Protein AF-A0A432I581-F1 (afdb_monomer)

pLDDT: mean 79.51, std 17.73, range [40.91, 96.81]

Secondary structure (DSSP, 8-state):
------HHHHHHHHHHHT-SSHHHHHHHHHHHHHHHHHHHHHHHHTTT----TTHHHHHHHGGGS----

Radius of gyration: 19.84 Å; Cα contacts (8 Å, |Δi|>4): 21; chains: 1; bounding box: 47×36×37 Å

Solvent-accessible surface area (backbone atoms only — not comparable to full-atom values): 4394 Å² total; per-residue (Å²): 139,86,80,94,67,63,64,65,61,49,50,51,38,22,64,79,62,72,33,96,40,73,69,59,10,51,55,54,51,52,54,51,51,56,50,49,51,52,50,51,56,53,53,74,42,65,83,76,64,79,80,54,78,77,55,53,65,58,60,69,63,61,81,75,79,85,77,89,128

Structure (mmCIF, N/CA/C/O backbone):
data_AF-A0A432I581-F1
#
_entry.id   AF-A0A432I581-F1
#
loop_
_atom_site.group_PDB
_atom_site.id
_atom_site.type_symbol
_atom_site.label_atom_id
_atom_site.label_alt_id
_atom_site.label_comp_id
_atom_site.label_asym_id
_atom_site.label_entity_id
_atom_site.label_seq_id
_atom_site.pdbx_PDB_ins_code
_atom_site.Cartn_x
_atom_site.Cartn_y
_atom_site.Cartn_z
_atom_site.occupancy
_atom_site.B_iso_or_equiv
_atom_site.auth_seq_id
_atom_site.auth_comp_id
_atom_site.auth_asym_id
_atom_site.auth_atom_id
_atom_site.pdbx_PDB_model_num
ATOM 1 N N . MET A 1 1 ? -16.405 11.130 5.577 1.00 57.09 1 MET A N 1
ATOM 2 C CA . MET A 1 1 ? -16.222 10.602 4.210 1.00 57.09 1 MET A CA 1
ATOM 3 C C . MET A 1 1 ? -16.375 9.100 4.290 1.00 57.09 1 MET A C 1
ATOM 5 O O . MET A 1 1 ? -15.687 8.491 5.100 1.00 57.09 1 MET A O 1
ATOM 9 N N . THR A 1 2 ? -17.291 8.535 3.514 1.00 81.50 2 THR A N 1
ATOM 10 C CA . THR 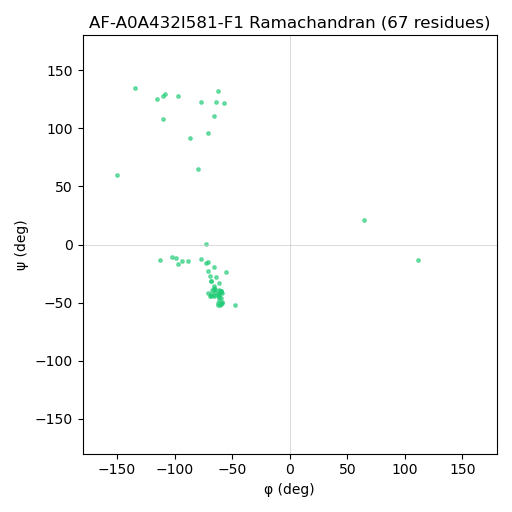A 1 2 ? -17.545 7.091 3.484 1.00 81.50 2 THR A CA 1
ATOM 11 C C . THR A 1 2 ? -17.165 6.604 2.096 1.00 81.50 2 THR A C 1
ATOM 13 O O . THR A 1 2 ? -17.614 7.185 1.112 1.00 81.50 2 THR A O 1
ATOM 16 N N . LEU A 1 3 ? -16.280 5.613 2.030 1.00 82.31 3 LEU A N 1
ATOM 17 C CA . LEU A 1 3 ? -15.858 4.978 0.788 1.00 82.31 3 LEU A CA 1
ATOM 18 C C . LEU A 1 3 ? -16.447 3.573 0.786 1.00 82.31 3 LEU A C 1
ATOM 20 O O . LEU A 1 3 ? -16.266 2.854 1.770 1.00 82.31 3 LEU A O 1
ATOM 24 N N . ASP A 1 4 ? -17.149 3.211 -0.281 1.00 89.12 4 ASP A N 1
ATOM 25 C CA . ASP A 1 4 ? -17.623 1.843 -0.449 1.00 89.12 4 ASP A CA 1
ATOM 26 C C . ASP A 1 4 ? -16.449 0.967 -0.902 1.00 89.12 4 ASP A C 1
ATOM 28 O O . ASP A 1 4 ? -15.753 1.289 -1.870 1.00 89.12 4 ASP A O 1
ATOM 32 N N . LEU A 1 5 ? -16.164 -0.081 -0.135 1.00 87.94 5 LEU A N 1
ATOM 33 C CA . LEU A 1 5 ? -15.036 -0.981 -0.338 1.00 87.94 5 LEU A CA 1
ATOM 34 C C . LEU A 1 5 ? -15.535 -2.410 -0.197 1.00 87.94 5 LEU A C 1
ATOM 36 O O . LEU A 1 5 ? -16.210 -2.739 0.775 1.00 87.94 5 LEU A O 1
ATOM 40 N N . ASP A 1 6 ? -15.123 -3.265 -1.129 1.00 94.00 6 ASP A N 1
ATOM 41 C CA . ASP A 1 6 ? -15.346 -4.699 -1.015 1.00 94.00 6 ASP A CA 1
ATOM 42 C C . ASP A 1 6 ? -14.721 -5.223 0.294 1.00 94.00 6 ASP A C 1
ATOM 44 O O . ASP A 1 6 ? -13.520 -5.065 0.550 1.00 94.00 6 ASP A O 1
ATOM 48 N N . GLU A 1 7 ? -15.552 -5.825 1.146 1.00 93.06 7 GLU A N 1
ATOM 49 C CA . GLU A 1 7 ? -15.151 -6.265 2.485 1.00 93.06 7 GLU A CA 1
ATOM 50 C C . GLU A 1 7 ? -14.155 -7.438 2.429 1.00 93.06 7 GLU A C 1
ATOM 52 O O . GLU A 1 7 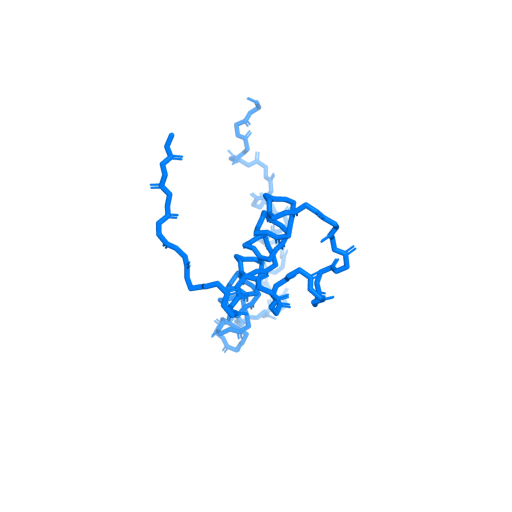? -13.262 -7.535 3.274 1.00 93.06 7 GLU A O 1
ATOM 57 N N . ASN A 1 8 ? -14.245 -8.293 1.405 1.00 95.38 8 ASN A N 1
ATOM 58 C CA . ASN A 1 8 ? -13.294 -9.381 1.189 1.00 95.38 8 ASN A CA 1
ATOM 59 C C . ASN A 1 8 ? -11.927 -8.819 0.773 1.00 95.38 8 ASN A C 1
ATOM 61 O O . ASN A 1 8 ? -10.895 -9.195 1.335 1.00 95.38 8 ASN A O 1
ATOM 65 N N . LEU A 1 9 ? -11.910 -7.846 -0.143 1.00 94.19 9 LEU A N 1
ATOM 66 C CA . LEU A 1 9 ? -10.676 -7.161 -0.535 1.00 94.19 9 LEU A CA 1
ATOM 67 C C . LEU A 1 9 ? -10.029 -6.432 0.654 1.00 94.19 9 LEU A C 1
ATOM 69 O O . LEU A 1 9 ? -8.806 -6.460 0.813 1.00 94.19 9 LEU A O 1
ATOM 73 N N . LEU A 1 10 ? -10.836 -5.809 1.516 1.00 94.62 10 LEU A N 1
ATOM 74 C CA . LEU A 1 10 ? -10.351 -5.163 2.734 1.00 94.62 10 LEU A CA 1
ATOM 75 C C . LEU A 1 10 ? -9.751 -6.173 3.723 1.00 94.62 10 LEU A C 1
ATOM 77 O O . LEU A 1 10 ? -8.700 -5.895 4.307 1.00 94.62 10 LEU A O 1
ATOM 81 N N . GLY A 1 11 ? -10.376 -7.344 3.876 1.00 94.75 11 GLY A N 1
ATOM 82 C CA . GLY A 1 11 ? -9.844 -8.456 4.667 1.00 94.75 11 GLY A CA 1
ATOM 83 C C . GLY A 1 11 ? -8.474 -8.915 4.163 1.00 94.75 11 GLY A C 1
ATOM 84 O O . GLY A 1 11 ? -7.505 -8.934 4.924 1.00 94.75 11 GLY A O 1
ATOM 85 N N . GLN A 1 12 ? -8.352 -9.149 2.856 1.00 95.00 12 GLN A N 1
ATOM 86 C CA . GLN A 1 12 ? -7.077 -9.514 2.228 1.00 95.00 12 GLN A CA 1
ATOM 87 C C . GLN A 1 12 ? -6.013 -8.423 2.409 1.00 95.00 12 GLN A C 1
ATOM 89 O O . GLN A 1 12 ? -4.852 -8.719 2.696 1.00 95.00 12 GLN A O 1
ATOM 94 N N . ALA A 1 13 ? -6.389 -7.146 2.291 1.00 95.06 13 ALA A N 1
ATOM 95 C CA . ALA A 1 13 ? -5.470 -6.036 2.522 1.00 95.06 13 ALA A CA 1
ATOM 96 C C . ALA A 1 13 ? -4.991 -5.979 3.984 1.00 95.06 13 ALA A C 1
ATOM 98 O O . ALA A 1 13 ? -3.820 -5.688 4.237 1.00 95.06 13 ALA A O 1
ATOM 99 N N . ILE A 1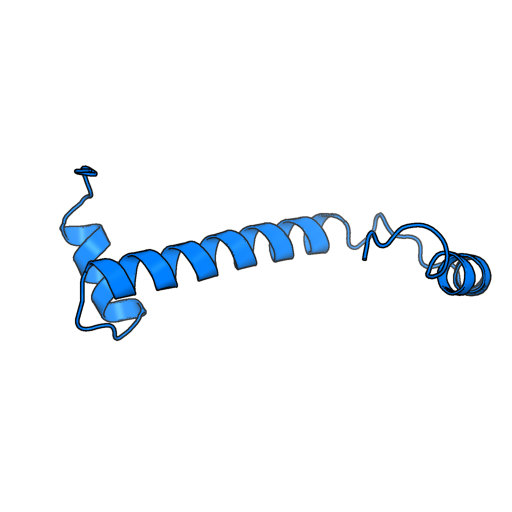 14 ? -5.860 -6.266 4.956 1.00 96.19 14 ILE A N 1
ATOM 100 C CA . ILE A 1 14 ? -5.507 -6.344 6.382 1.00 96.19 14 ILE A CA 1
ATOM 101 C C . ILE A 1 14 ? -4.481 -7.450 6.628 1.00 96.19 14 ILE A C 1
ATOM 103 O O . ILE A 1 14 ? -3.427 -7.176 7.214 1.00 96.19 14 ILE A O 1
ATOM 107 N N . GLU A 1 15 ? -4.746 -8.653 6.120 1.00 96.25 15 GLU A N 1
ATO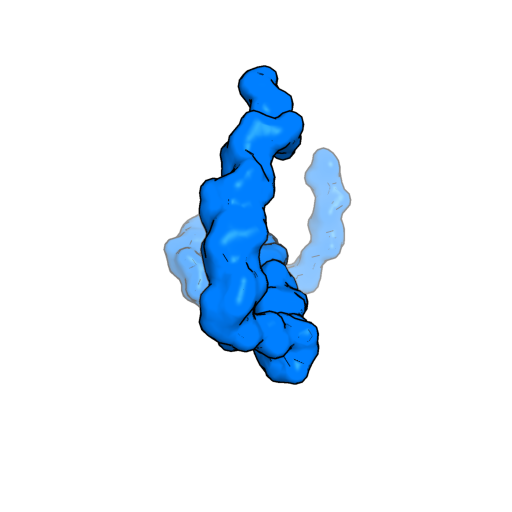M 108 C CA . GLU A 1 15 ? -3.855 -9.808 6.252 1.00 96.25 15 GLU A CA 1
ATOM 109 C C . GLU A 1 15 ? -2.505 -9.548 5.578 1.00 96.25 15 GLU A C 1
ATOM 111 O O . GLU A 1 15 ? -1.457 -9.611 6.225 1.00 96.25 15 GLU A O 1
ATOM 116 N N . ALA A 1 16 ? -2.518 -9.134 4.308 1.00 95.19 16 ALA A N 1
ATOM 117 C CA . ALA A 1 16 ? -1.308 -8.893 3.525 1.00 95.19 16 ALA A CA 1
ATOM 118 C C . ALA A 1 16 ? -0.442 -7.749 4.081 1.00 95.19 16 ALA A C 1
ATOM 120 O O . ALA A 1 16 ? 0.773 -7.713 3.870 1.00 95.19 16 ALA A O 1
ATOM 121 N N . THR A 1 17 ? -1.046 -6.776 4.771 1.00 94.62 17 THR A N 1
ATOM 122 C CA . THR A 1 17 ? -0.315 -5.639 5.355 1.00 94.62 17 THR A CA 1
ATOM 123 C C . THR A 1 17 ? 0.098 -5.852 6.815 1.00 94.62 17 THR A C 1
ATOM 125 O O . THR A 1 17 ? 0.927 -5.069 7.319 1.00 94.62 17 THR A O 1
ATOM 128 N N . GLY A 1 18 ? -0.467 -6.866 7.484 1.00 94.88 18 GLY A N 1
ATOM 129 C CA . GLY A 1 18 ? -0.305 -7.157 8.911 1.00 94.88 18 GLY A CA 1
ATOM 130 C C . GLY A 1 18 ? -0.873 -6.068 9.829 1.00 94.88 18 GLY A C 1
ATOM 131 O O . GLY A 1 18 ? -0.408 -5.900 10.957 1.00 94.88 18 GLY A O 1
ATOM 132 N N . GLN A 1 19 ? -1.797 -5.240 9.336 1.00 95.31 19 GLN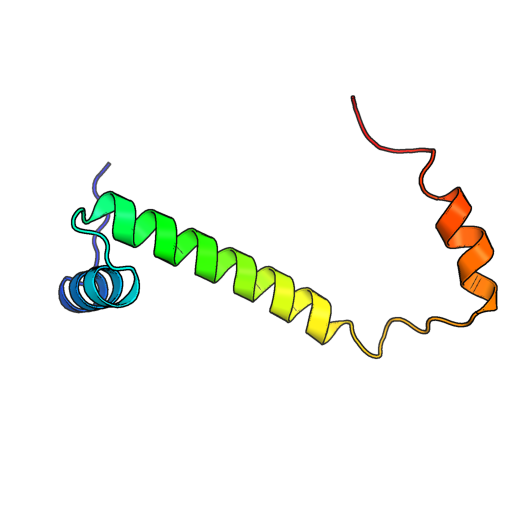 A N 1
ATOM 133 C CA . GLN A 1 19 ? -2.330 -4.099 10.085 1.00 95.31 19 GLN A CA 1
ATOM 134 C C . GLN A 1 19 ? -3.654 -4.449 10.757 1.00 95.31 19 GLN A C 1
ATOM 136 O O . GLN A 1 19 ? -4.604 -4.826 10.094 1.00 95.31 19 GLN A O 1
ATOM 141 N N . LYS A 1 20 ? -3.770 -4.198 12.064 1.00 89.69 20 LYS A N 1
ATOM 142 C CA . LYS A 1 20 ? -5.014 -4.445 12.822 1.00 89.69 20 LYS A CA 1
ATOM 143 C C . LYS A 1 20 ? -6.148 -3.452 12.522 1.00 89.69 20 LYS A C 1
ATOM 145 O O . LYS A 1 20 ? -7.287 -3.681 12.902 1.00 89.69 20 LYS A O 1
ATOM 150 N N . SER A 1 21 ? -5.834 -2.317 11.899 1.00 94.50 21 SER A N 1
ATOM 151 C CA . SER A 1 21 ? -6.793 -1.248 11.599 1.00 94.50 21 SER A CA 1
ATOM 152 C C . SER A 1 21 ? -7.084 -1.208 10.104 1.00 94.50 21 SER A C 1
ATOM 154 O O . SER A 1 21 ? -6.147 -1.086 9.312 1.00 94.50 21 SER A O 1
ATOM 156 N N . LYS A 1 22 ? -8.378 -1.205 9.745 1.00 92.00 22 LYS A N 1
ATOM 157 C CA . LYS A 1 22 ? -8.883 -1.033 8.369 1.00 92.00 22 LYS A CA 1
ATOM 158 C C . LYS A 1 22 ? -8.210 0.155 7.670 1.00 92.00 22 LYS A C 1
ATOM 160 O O . LYS A 1 22 ? -7.591 -0.000 6.624 1.00 92.00 22 LYS A O 1
ATOM 165 N N . THR A 1 23 ? -8.216 1.328 8.304 1.00 93.94 23 THR A N 1
ATOM 166 C CA . THR A 1 23 ? -7.601 2.549 7.758 1.00 93.94 23 THR A CA 1
ATOM 167 C C . THR A 1 23 ? -6.095 2.403 7.532 1.00 93.94 23 THR A C 1
ATOM 169 O O . THR A 1 23 ? -5.579 2.821 6.497 1.00 93.94 23 THR A O 1
ATOM 172 N N . LYS A 1 24 ? -5.364 1.797 8.480 1.00 95.62 24 LYS A N 1
ATOM 173 C CA . LYS A 1 24 ? -3.912 1.595 8.333 1.00 95.62 24 LYS A CA 1
ATOM 174 C C . LYS A 1 24 ? -3.589 0.594 7.224 1.00 95.62 24 LYS A C 1
ATOM 176 O O . LYS A 1 24 ? -2.631 0.823 6.485 1.00 95.62 24 LYS A O 1
ATOM 181 N N . ALA A 1 25 ? -4.381 -0.471 7.101 1.00 95.44 25 ALA A N 1
ATOM 182 C CA . ALA A 1 25 ? -4.248 -1.459 6.037 1.00 95.44 25 ALA A CA 1
ATOM 183 C C . ALA A 1 25 ? -4.424 -0.804 4.663 1.00 95.44 25 ALA A C 1
ATOM 185 O O . ALA A 1 25 ? -3.517 -0.877 3.834 1.00 95.44 25 ALA A O 1
ATOM 186 N N . VAL A 1 26 ? -5.521 -0.062 4.473 1.00 94.62 26 VAL A N 1
ATOM 187 C CA . VAL A 1 26 ? -5.813 0.658 3.223 1.00 94.62 26 VAL A CA 1
ATOM 188 C C . VAL A 1 26 ? -4.702 1.651 2.889 1.00 94.62 26 VAL A C 1
ATOM 190 O O . VAL A 1 26 ? -4.134 1.594 1.801 1.00 94.62 26 VAL A O 1
ATOM 193 N N . ASN A 1 27 ? -4.302 2.505 3.836 1.00 95.75 27 ASN A N 1
ATOM 194 C CA . ASN A 1 27 ? -3.244 3.491 3.593 1.00 95.75 27 ASN A CA 1
ATOM 195 C C . ASN A 1 27 ? -1.909 2.840 3.205 1.00 95.75 27 ASN A C 1
ATOM 197 O O . ASN A 1 27 ? -1.197 3.342 2.334 1.00 95.75 27 ASN A O 1
ATOM 201 N N . LYS A 1 28 ? -1.549 1.720 3.842 1.00 96.81 28 LYS A N 1
ATOM 202 C CA . LYS A 1 28 ? -0.309 0.997 3.537 1.00 96.81 28 LYS A CA 1
ATOM 203 C C . LYS A 1 28 ? -0.380 0.302 2.175 1.00 96.81 28 LYS A C 1
ATOM 205 O O . LYS A 1 28 ? 0.590 0.380 1.419 1.00 96.81 28 LYS A O 1
ATOM 210 N N . ALA A 1 29 ? -1.511 -0.323 1.848 1.00 96.06 29 ALA A N 1
ATOM 211 C CA . ALA A 1 29 ? -1.748 -0.950 0.550 1.00 96.06 29 ALA A CA 1
ATOM 212 C C . ALA A 1 29 ? -1.689 0.081 -0.589 1.00 96.06 29 ALA A C 1
ATOM 214 O O . ALA A 1 29 ? -0.933 -0.101 -1.542 1.00 96.06 29 ALA A O 1
ATOM 215 N N . MET A 1 30 ? -2.376 1.216 -0.434 1.00 95.94 30 MET A N 1
ATOM 216 C CA . MET A 1 30 ? -2.394 2.293 -1.429 1.00 95.94 30 MET A CA 1
ATOM 217 C C . MET A 1 30 ? -1.008 2.904 -1.656 1.00 95.94 30 MET A C 1
ATOM 219 O O . MET A 1 30 ? -0.595 3.087 -2.799 1.00 95.94 30 MET A O 1
ATOM 223 N N . LYS A 1 31 ? -0.228 3.144 -0.591 1.00 96.81 31 LYS A N 1
ATOM 224 C CA . LYS A 1 31 ? 1.168 3.607 -0.726 1.00 96.81 31 LYS A CA 1
ATOM 225 C C . LYS A 1 31 ? 2.026 2.623 -1.523 1.00 96.81 31 LYS A C 1
ATOM 227 O O . LYS A 1 31 ? 2.830 3.040 -2.356 1.00 96.81 31 LYS A O 1
ATOM 232 N N . LYS A 1 32 ? 1.863 1.320 -1.273 1.00 96.12 32 LYS A N 1
ATOM 233 C CA . LYS A 1 32 ? 2.590 0.274 -2.005 1.00 96.12 32 LYS A CA 1
ATOM 234 C C . LYS A 1 32 ? 2.184 0.245 -3.480 1.00 96.12 32 LYS A C 1
ATOM 236 O O . LYS A 1 32 ? 3.070 0.183 -4.327 1.00 96.12 32 LYS A O 1
ATOM 241 N N . TYR A 1 33 ? 0.889 0.348 -3.770 1.00 95.69 33 TYR A N 1
ATOM 242 C CA . TYR A 1 33 ? 0.359 0.389 -5.133 1.00 95.69 33 TYR A CA 1
ATOM 243 C C . TYR A 1 33 ? 0.920 1.572 -5.932 1.00 95.69 33 TYR A C 1
ATOM 245 O O . TYR A 1 33 ? 1.520 1.374 -6.985 1.00 95.69 33 TYR A O 1
ATOM 253 N N . VAL A 1 34 ? 0.848 2.792 -5.387 1.00 95.75 34 VAL A N 1
ATOM 254 C CA . VAL A 1 34 ? 1.401 3.991 -6.046 1.00 95.75 34 VAL A CA 1
ATOM 255 C C . VAL A 1 34 ? 2.909 3.851 -6.289 1.00 95.75 34 VAL A C 1
ATOM 257 O O . VAL A 1 34 ? 3.399 4.175 -7.369 1.00 95.75 34 VAL A O 1
ATOM 260 N N . ARG A 1 35 ? 3.663 3.298 -5.328 1.00 95.19 35 ARG A N 1
ATOM 261 C CA . ARG A 1 35 ? 5.097 3.015 -5.517 1.00 95.19 35 ARG A CA 1
ATOM 262 C C . ARG A 1 35 ? 5.346 2.024 -6.658 1.00 95.19 35 ARG A C 1
ATOM 264 O O . ARG A 1 35 ? 6.289 2.217 -7.420 1.00 95.19 35 ARG A O 1
ATOM 271 N N . GLN A 1 36 ? 4.537 0.973 -6.772 1.00 95.50 36 GLN A N 1
ATOM 272 C CA . GLN A 1 36 ? 4.659 -0.011 -7.850 1.00 95.50 36 GLN A CA 1
ATOM 273 C C . GLN A 1 36 ? 4.361 0.605 -9.218 1.00 95.50 36 GLN A C 1
ATOM 275 O O . GLN A 1 36 ? 5.098 0.325 -10.158 1.00 95.50 36 GLN A O 1
ATOM 280 N N . LEU A 1 37 ? 3.363 1.490 -9.316 1.00 93.75 37 LEU A N 1
ATOM 281 C CA . LEU A 1 37 ? 3.094 2.242 -10.544 1.00 93.75 37 LEU A CA 1
ATOM 282 C C . LEU A 1 37 ? 4.299 3.096 -10.959 1.00 93.75 37 LEU A C 1
ATOM 284 O O . LEU A 1 37 ? 4.715 3.037 -12.113 1.00 93.75 37 LEU A O 1
ATOM 288 N N . HIS A 1 38 ? 4.913 3.825 -10.020 1.00 91.50 38 HIS A N 1
ATOM 289 C CA . HIS A 1 38 ? 6.121 4.607 -10.309 1.00 91.50 38 HIS A CA 1
ATOM 290 C C . HIS A 1 38 ? 7.291 3.731 -10.767 1.00 91.50 38 HIS A C 1
ATOM 292 O O . HIS A 1 38 ? 7.950 4.056 -11.751 1.00 91.50 38 HIS A O 1
ATOM 298 N N . ILE A 1 39 ? 7.539 2.603 -10.096 1.00 91.00 39 ILE A N 1
ATOM 299 C CA . ILE A 1 39 ? 8.599 1.669 -10.501 1.00 91.00 39 ILE A CA 1
ATOM 300 C C . ILE A 1 39 ? 8.310 1.100 -11.894 1.00 91.00 39 ILE A C 1
ATOM 302 O O . ILE A 1 39 ? 9.209 1.062 -12.727 1.00 91.00 39 ILE A O 1
ATOM 306 N N . GLY A 1 40 ? 7.067 0.700 -12.170 1.00 89.94 40 GLY A N 1
ATOM 307 C CA . GLY A 1 40 ? 6.656 0.208 -13.485 1.00 89.94 40 GLY A CA 1
ATOM 308 C C . GLY A 1 40 ? 6.865 1.249 -14.585 1.00 89.94 40 GLY A C 1
ATOM 309 O O . GLY A 1 40 ? 7.372 0.920 -15.654 1.00 89.94 40 GLY A O 1
ATOM 310 N N . HIS A 1 41 ? 6.566 2.516 -14.297 1.00 85.94 41 HIS A N 1
ATOM 311 C CA . HIS A 1 41 ? 6.818 3.634 -15.206 1.00 85.94 41 HIS A CA 1
ATOM 312 C C . HIS A 1 41 ? 8.308 3.893 -15.455 1.00 85.94 41 HIS A C 1
ATOM 314 O O . HIS A 1 41 ? 8.709 4.209 -16.571 1.00 85.94 41 HIS A O 1
ATOM 320 N N . LEU A 1 42 ? 9.154 3.744 -14.436 1.00 85.62 42 LEU A N 1
ATOM 321 C CA . LEU A 1 42 ? 10.605 3.852 -14.609 1.00 85.62 42 LEU A CA 1
ATOM 322 C C . LEU A 1 42 ? 11.157 2.677 -15.426 1.00 85.62 42 LEU A C 1
ATOM 324 O O . LEU A 1 42 ? 11.965 2.873 -16.330 1.00 85.62 42 LEU A O 1
ATOM 328 N N . LEU A 1 43 ? 10.692 1.458 -15.149 1.00 84.38 43 LEU A N 1
ATOM 329 C CA . LEU A 1 43 ? 11.110 0.260 -15.875 1.00 84.38 43 LEU A CA 1
ATOM 330 C C . LEU A 1 43 ? 10.657 0.275 -17.337 1.00 84.38 43 LEU A C 1
ATOM 332 O O . LEU A 1 43 ? 11.419 -0.159 -18.191 1.00 84.38 43 LEU A O 1
ATOM 336 N N . SER A 1 44 ? 9.477 0.816 -17.653 1.00 81.81 44 SER A N 1
ATOM 337 C CA . SER A 1 44 ? 9.015 0.946 -19.045 1.00 81.81 44 SER A CA 1
ATOM 338 C C . SER A 1 44 ? 9.862 1.919 -19.875 1.00 81.81 44 SER A C 1
ATOM 340 O O . SER A 1 44 ? 9.856 1.862 -21.104 1.00 81.81 44 SER A O 1
ATOM 342 N N . ARG A 1 45 ? 10.620 2.801 -19.210 1.00 75.06 45 ARG A N 1
ATOM 343 C CA . ARG A 1 45 ? 11.606 3.698 -19.830 1.00 75.06 45 ARG A CA 1
ATOM 344 C C . ARG A 1 45 ? 13.000 3.072 -19.945 1.00 75.06 45 ARG A C 1
ATOM 346 O O . ARG A 1 45 ? 13.832 3.595 -20.687 1.00 75.06 45 ARG A O 1
ATOM 353 N N . LYS A 1 46 ? 13.268 1.955 -19.257 1.00 62.75 46 LYS A N 1
ATOM 354 C CA . LYS A 1 46 ? 14.537 1.219 -19.342 1.00 62.75 46 LYS A CA 1
ATOM 355 C C . LYS A 1 46 ? 14.677 0.644 -20.759 1.00 62.75 46 LYS A C 1
ATOM 357 O O . LYS A 1 46 ? 13.918 -0.238 -21.143 1.00 62.75 46 LYS A O 1
ATOM 362 N N . GLY A 1 47 ? 15.614 1.186 -21.539 1.00 60.78 47 GLY A N 1
ATOM 363 C CA . GLY A 1 47 ? 15.804 0.881 -22.966 1.00 60.78 47 GLY A CA 1
ATOM 364 C C . GLY A 1 47 ? 15.454 2.028 -23.926 1.00 60.78 47 GLY A C 1
ATOM 365 O O . GLY A 1 47 ? 15.844 1.971 -25.084 1.00 60.78 47 GLY A O 1
ATOM 366 N N . LYS A 1 48 ? 14.767 3.083 -23.457 1.00 58.78 48 LYS A N 1
ATOM 367 C CA . LYS A 1 48 ? 14.660 4.379 -24.165 1.00 58.78 48 LYS A CA 1
ATOM 368 C C . LYS A 1 48 ? 15.664 5.416 -23.664 1.00 58.78 48 LYS A C 1
ATOM 370 O O . LYS A 1 48 ? 15.861 6.436 -24.308 1.00 58.78 48 LYS A O 1
ATOM 375 N N . PHE A 1 49 ? 16.234 5.174 -22.488 1.00 54.91 49 PHE A N 1
ATOM 376 C CA . PHE A 1 49 ? 17.319 5.967 -21.936 1.00 54.91 49 PHE A CA 1
ATOM 377 C C . PHE A 1 49 ? 18.622 5.385 -22.486 1.00 54.91 49 PHE A C 1
ATOM 379 O O . PHE A 1 49 ? 19.136 4.400 -21.953 1.00 54.91 49 PHE A O 1
ATOM 386 N N . ASP A 1 50 ? 19.069 5.929 -23.614 1.00 56.66 50 ASP A N 1
ATOM 387 C CA . ASP A 1 50 ? 20.419 5.703 -24.113 1.00 56.66 50 ASP A CA 1
ATOM 388 C C . ASP A 1 50 ? 21.356 6.463 -23.170 1.00 56.66 50 ASP A C 1
ATOM 390 O O . ASP A 1 50 ? 21.464 7.681 -23.231 1.00 56.66 50 ASP A O 1
ATOM 394 N N . LEU A 1 51 ? 21.920 5.764 -22.183 1.00 58.16 51 LEU A N 1
ATOM 395 C CA . LEU A 1 51 ? 22.969 6.315 -21.326 1.00 58.16 51 LEU A CA 1
ATOM 396 C C . LEU A 1 51 ? 24.281 6.219 -22.099 1.00 58.16 51 LEU A C 1
ATOM 398 O O . LEU A 1 51 ? 25.165 5.446 -21.719 1.00 58.16 51 LEU A O 1
ATOM 402 N N . ASN A 1 52 ? 24.399 6.953 -23.206 1.00 58.88 52 ASN A N 1
ATOM 403 C CA . ASN A 1 52 ? 25.713 7.144 -23.793 1.00 58.88 52 ASN A CA 1
ATOM 404 C C . ASN A 1 52 ? 26.566 7.880 -22.760 1.00 58.88 52 ASN A C 1
ATOM 406 O O . ASN A 1 52 ? 26.133 8.844 -22.130 1.00 58.88 52 ASN A O 1
ATOM 410 N N . LEU A 1 53 ? 27.777 7.368 -22.539 1.00 54.91 53 LEU A N 1
ATOM 411 C CA . LEU A 1 53 ? 28.727 7.893 -21.555 1.00 54.91 53 LEU A CA 1
ATOM 412 C C . LEU A 1 53 ? 29.023 9.389 -21.758 1.00 54.91 53 LEU A C 1
ATOM 414 O O . LEU A 1 53 ? 29.367 10.068 -20.791 1.00 54.91 53 LEU A O 1
ATOM 418 N N . ASP A 1 54 ? 28.819 9.894 -22.975 1.00 57.38 54 ASP A N 1
ATOM 419 C CA . ASP A 1 54 ? 28.98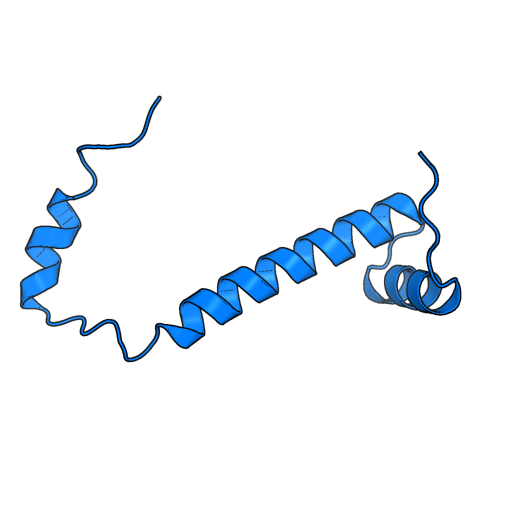1 11.300 -23.343 1.00 57.38 54 ASP A CA 1
ATOM 420 C C . ASP A 1 54 ? 27.922 12.215 -22.690 1.00 57.38 54 ASP A C 1
ATOM 422 O O . ASP A 1 54 ? 28.239 13.338 -22.299 1.00 57.38 54 ASP A O 1
ATOM 426 N N . AS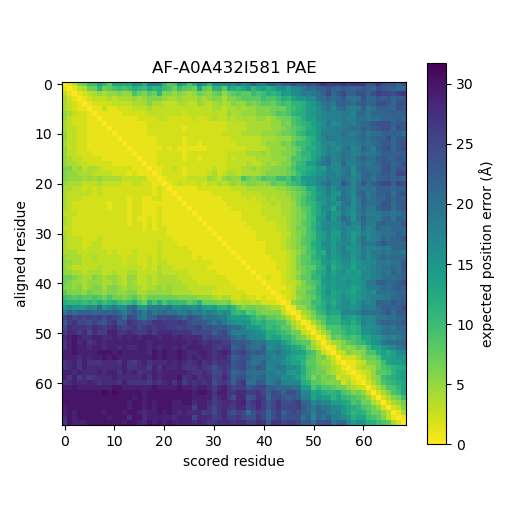P A 1 55 ? 26.704 11.719 -22.441 1.00 55.38 55 ASP A N 1
ATOM 427 C CA . ASP A 1 55 ? 25.612 12.502 -21.837 1.00 55.38 55 ASP A CA 1
ATOM 428 C C . ASP A 1 55 ? 25.775 12.675 -20.314 1.00 55.38 55 ASP A C 1
ATOM 430 O O . ASP A 1 55 ? 25.105 13.494 -19.679 1.00 55.38 55 ASP A O 1
ATOM 434 N N . TRP A 1 56 ? 26.683 11.920 -19.683 1.00 60.16 56 TRP A N 1
ATOM 435 C CA . TRP A 1 56 ? 26.865 11.949 -18.228 1.00 60.16 56 TRP A CA 1
ATOM 436 C C . TRP A 1 56 ? 27.468 13.274 -17.727 1.00 60.16 56 TRP A C 1
ATOM 438 O O . TRP A 1 56 ? 27.219 13.673 -16.584 1.00 60.16 56 TRP A O 1
ATOM 448 N N . TYR A 1 57 ? 28.235 13.975 -18.568 1.00 61.47 57 TYR A N 1
ATOM 449 C CA . TYR A 1 57 ? 28.777 15.295 -18.232 1.00 61.47 57 TYR A CA 1
ATOM 450 C C . TYR A 1 57 ? 27.657 16.348 -18.138 1.00 61.47 57 TYR A C 1
ATOM 452 O O . TYR A 1 57 ? 27.579 17.070 -17.145 1.00 61.47 57 TYR A O 1
ATOM 460 N N . GLU A 1 58 ? 26.726 16.336 -19.096 1.00 60.97 58 GLU A N 1
ATOM 461 C CA . GLU A 1 58 ? 25.550 17.217 -19.142 1.00 60.97 58 GLU A CA 1
ATOM 462 C C . GLU A 1 58 ? 24.575 16.937 -17.983 1.00 60.97 58 GLU A C 1
ATOM 464 O O . GLU A 1 58 ? 24.147 17.853 -17.276 1.00 60.97 58 GLU A O 1
ATOM 469 N N . PHE A 1 59 ? 24.294 15.661 -17.684 1.00 60.34 59 PHE A N 1
ATOM 470 C CA . PHE A 1 59 ? 23.421 15.287 -16.559 1.00 60.34 59 PHE A CA 1
ATOM 471 C C . PHE A 1 59 ? 23.950 15.740 -15.194 1.00 60.34 59 PHE A C 1
ATOM 473 O O . PHE A 1 59 ? 23.159 16.077 -14.314 1.00 60.34 59 PHE A O 1
ATOM 480 N N . ARG A 1 60 ? 25.275 15.776 -15.001 1.00 61.75 60 ARG A N 1
ATOM 481 C CA . ARG A 1 60 ? 25.883 16.226 -13.737 1.00 61.75 60 ARG A CA 1
ATOM 482 C C . ARG A 1 60 ? 25.732 17.735 -13.525 1.00 61.75 60 ARG A C 1
ATOM 484 O O . ARG A 1 60 ? 25.854 18.198 -12.398 1.00 61.75 60 ARG A O 1
ATOM 491 N N . HIS A 1 61 ? 25.530 18.506 -14.591 1.00 62.62 61 HIS A N 1
ATOM 492 C CA . HIS A 1 61 ? 25.412 19.967 -14.524 1.00 62.62 61 HIS A CA 1
ATOM 493 C C . HIS A 1 61 ? 23.945 20.435 -14.542 1.00 62.62 61 HIS A C 1
ATOM 495 O O . HIS A 1 61 ? 23.664 21.572 -14.177 1.00 62.62 61 HIS A O 1
ATOM 501 N N . LEU A 1 62 ? 23.005 19.535 -14.853 1.00 57.91 62 LEU A N 1
ATOM 502 C CA . LEU A 1 62 ? 21.556 19.750 -14.750 1.00 57.91 62 LEU A CA 1
ATOM 503 C C . LEU A 1 62 ? 21.022 19.804 -13.304 1.00 57.91 62 LEU A C 1
ATOM 505 O O . LEU A 1 62 ? 19.910 20.278 -13.090 1.00 57.91 62 LEU A O 1
ATOM 509 N N . GLU A 1 63 ? 21.786 19.365 -12.297 1.00 53.81 63 GLU A N 1
ATOM 510 C CA . GLU A 1 63 ? 21.351 19.382 -10.885 1.00 53.81 63 GLU A CA 1
ATOM 511 C C . GLU A 1 63 ? 21.317 20.785 -10.243 1.00 53.81 63 GLU A C 1
ATOM 513 O O . GLU A 1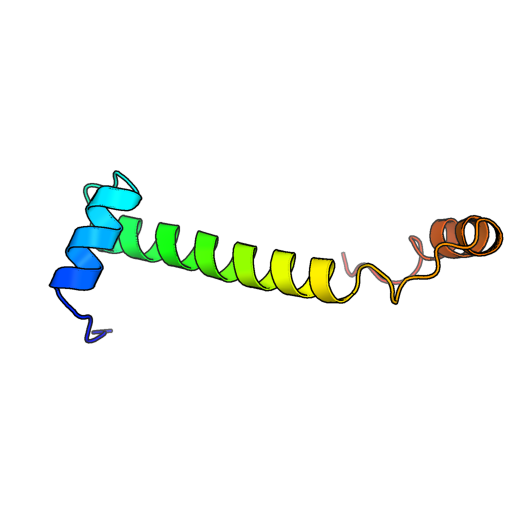 63 ? 20.951 20.905 -9.074 1.00 53.81 63 GLU A O 1
ATOM 518 N N . HIS A 1 64 ? 21.667 21.853 -10.972 1.00 55.06 64 HIS A N 1
ATOM 519 C CA . HIS A 1 64 ? 21.814 23.182 -10.376 1.00 55.06 64 HIS A CA 1
ATOM 520 C C . HIS A 1 64 ? 20.676 24.185 -10.585 1.00 55.06 64 HIS A C 1
ATOM 522 O O . HIS A 1 64 ? 20.707 25.190 -9.875 1.00 55.06 64 HIS A O 1
ATOM 528 N N . ASP A 1 65 ? 19.680 23.944 -11.451 1.00 56.38 65 ASP A N 1
ATOM 529 C CA . ASP A 1 65 ? 18.792 25.051 -11.858 1.00 56.38 65 ASP A CA 1
ATOM 530 C C . ASP A 1 65 ? 17.319 25.010 -11.420 1.00 56.38 65 ASP A C 1
ATOM 532 O O . ASP A 1 65 ? 16.698 26.058 -11.452 1.00 56.38 65 ASP A O 1
ATOM 536 N N . ASP A 1 66 ? 16.734 23.913 -10.915 1.00 55.41 66 ASP A N 1
ATOM 537 C CA . ASP A 1 66 ? 15.278 23.927 -10.627 1.00 55.41 66 ASP A CA 1
ATOM 538 C C . ASP A 1 66 ? 14.813 23.019 -9.468 1.00 55.41 66 ASP A C 1
ATOM 540 O O . ASP A 1 66 ? 13.949 22.153 -9.628 1.00 55.41 66 ASP A O 1
ATOM 544 N N . TRP A 1 67 ? 15.316 23.240 -8.247 1.00 40.91 67 TRP A N 1
ATOM 545 C CA . TRP A 1 67 ? 14.590 22.801 -7.043 1.00 40.91 67 TRP A CA 1
ATOM 546 C C . TRP A 1 67 ? 14.058 24.015 -6.270 1.00 40.91 67 TRP A C 1
ATOM 548 O O . TRP A 1 67 ? 14.856 24.729 -5.652 1.00 40.91 67 TRP A O 1
ATOM 558 N N . PRO A 1 68 ? 12.736 24.285 -6.263 1.00 51.72 68 PRO A N 1
ATOM 559 C CA . PRO A 1 68 ? 12.193 25.341 -5.421 1.00 51.72 68 PRO A CA 1
ATOM 560 C C . PRO A 1 68 ? 12.413 24.961 -3.949 1.00 51.72 68 PRO A C 1
ATOM 562 O O . PRO A 1 68 ? 12.027 23.873 -3.515 1.00 51.72 68 PRO A O 1
ATOM 565 N N . LYS A 1 69 ? 13.102 25.844 -3.217 1.00 48.44 69 LYS A N 1
ATOM 566 C CA . LYS A 1 69 ? 13.370 25.725 -1.776 1.00 48.44 69 LYS A CA 1
ATOM 567 C C . LYS A 1 69 ? 12.092 25.720 -0.944 1.00 48.44 69 LYS A C 1
ATOM 569 O O . LYS A 1 69 ? 11.162 26.479 -1.291 1.00 48.44 69 LYS A O 1
#

Sequence (69 aa):
MTLDLDENLLGQAIEATGQKSKTKAVNKAMKKYVRQLHIGHLLSRKGKFDLNLDDWYEFRHLEHDDWPK

Nearest PDB structures (foldseek):
  7vp2-assembly1_B  TM=6.811E-01  e=3.939E+00  Arabidopsis thaliana
  6kyt-assembly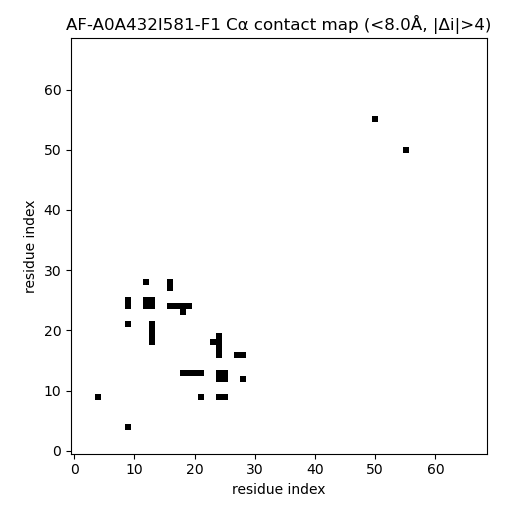1_Q  TM=5.062E-01  e=2.099E+00  Mycobacterium tuberculosis H37Rv
  7vp2-assembly1_A  TM=6.760E-01  e=7.998E+00  Arabidopsis thaliana
  5zkt-assembly1_A  TM=5.732E-01  e=7.392E+00  Oryza sativa Japonica Group

Foldseek 3Di:
DDDDDDVVVLVVLCVVVVHPDSVVSVVVVVVVVVVVVVVVVVVVCVVVPPPDVVCVVVVVVVVPDDDDD

Mean predicted aligned error: 12.17 Å